Protein AF-A0A9P4QGC5-F1 (afdb_monomer_lite)

Sequence (94 aa):
MANPPLVGLSTFQRSLDAFKASAGLSQAEIADFQMTSLTDLKLQISIIQNDQRKGKKMLYLKRLGPFLDAMEQYGKIVEVYLNVSDIVAFVWVR

Secondary structure (DSSP, 8-state):
-PPPP-HHHHHHHHHHHHHHHHS---HHHHHHHHT--HHHHHHHHHHHHHHHHHTT----GGGGHHHHHHHHHHHHHHHHHHHTHHHHTTTT--

pLDDT: mean 70.52, std 12.84, range [33.59, 86.19]

Structure (mmCIF, N/CA/C/O backbone):
data_AF-A0A9P4QGC5-F1
#
_entry.id   AF-A0A9P4QGC5-F1
#
loop_
_atom_site.group_PDB
_atom_site.id
_atom_site.type_symbol
_atom_site.label_atom_id
_atom_site.label_alt_id
_atom_site.label_comp_id
_atom_site.label_asym_id
_atom_site.label_entity_id
_atom_site.label_seq_id
_atom_site.pdbx_PDB_ins_code
_atom_site.Cartn_x
_atom_site.Cartn_y
_atom_site.Cartn_z
_atom_site.occupancy
_atom_site.B_iso_or_equiv
_atom_site.auth_seq_id
_atom_site.auth_comp_id
_atom_site.auth_asym_id
_atom_site.auth_atom_id
_atom_site.pdbx_PDB_model_num
ATOM 1 N N . MET A 1 1 ? 8.627 11.817 -35.887 1.00 38.44 1 MET A N 1
ATOM 2 C CA . MET A 1 1 ? 7.472 11.085 -35.326 1.00 38.44 1 MET A CA 1
ATOM 3 C C . MET A 1 1 ? 7.440 11.378 -33.835 1.00 38.44 1 MET A C 1
ATOM 5 O O . MET A 1 1 ? 8.403 11.048 -33.158 1.00 38.44 1 MET A O 1
ATOM 9 N N . ALA A 1 2 ? 6.439 12.120 -33.355 1.00 41.66 2 ALA A N 1
ATOM 10 C CA . ALA A 1 2 ? 6.333 12.482 -31.943 1.00 41.66 2 ALA A CA 1
ATOM 11 C C . ALA A 1 2 ? 5.817 11.276 -31.148 1.00 41.66 2 ALA A C 1
ATOM 13 O O . ALA A 1 2 ? 4.797 10.693 -31.512 1.00 41.66 2 ALA A O 1
ATOM 14 N N . ASN A 1 3 ? 6.547 10.894 -30.102 1.00 45.31 3 ASN A N 1
ATOM 15 C CA . ASN A 1 3 ? 6.162 9.818 -29.196 1.00 45.31 3 ASN A CA 1
ATOM 16 C C . ASN A 1 3 ? 4.835 10.213 -28.511 1.00 45.31 3 ASN A C 1
ATOM 18 O O . ASN A 1 3 ? 4.758 11.336 -28.000 1.00 45.31 3 ASN A O 1
ATOM 22 N N . PRO A 1 4 ? 3.779 9.378 -28.525 1.00 50.22 4 PRO A N 1
ATOM 23 C CA . PRO A 1 4 ? 2.523 9.725 -27.874 1.00 50.22 4 PRO A CA 1
ATOM 24 C C . PRO A 1 4 ? 2.760 9.974 -26.375 1.00 50.22 4 PRO A C 1
ATOM 26 O O . PRO A 1 4 ? 3.548 9.255 -25.753 1.00 50.22 4 PRO A O 1
ATOM 29 N N . PRO A 1 5 ? 2.111 10.987 -25.773 1.00 51.12 5 PRO A N 1
ATOM 30 C CA . PRO A 1 5 ? 2.262 11.242 -24.350 1.00 51.12 5 PRO A CA 1
ATOM 31 C C . PRO A 1 5 ? 1.808 10.000 -23.585 1.00 51.12 5 PRO A C 1
ATOM 33 O O . PRO A 1 5 ? 0.753 9.435 -23.866 1.00 51.12 5 PRO A O 1
ATOM 36 N N . LEU A 1 6 ? 2.620 9.563 -22.626 1.00 53.16 6 LEU A N 1
ATOM 37 C CA . LEU A 1 6 ? 2.353 8.411 -21.770 1.00 53.16 6 LEU A CA 1
ATOM 38 C C . LEU A 1 6 ? 1.169 8.732 -20.836 1.00 53.16 6 LEU A C 1
ATOM 40 O O . LEU A 1 6 ? 1.348 9.065 -19.665 1.00 53.16 6 LEU A O 1
ATOM 44 N N . VAL A 1 7 ? -0.058 8.660 -21.362 1.00 53.84 7 VAL A N 1
ATOM 45 C CA . VAL A 1 7 ? -1.314 9.032 -20.679 1.00 53.84 7 VAL A CA 1
ATOM 46 C C . VAL A 1 7 ? -1.481 8.289 -19.339 1.00 53.84 7 VAL A C 1
ATOM 48 O O . VAL A 1 7 ? -2.036 8.842 -18.388 1.00 53.84 7 VAL A O 1
ATOM 51 N N . GLY A 1 8 ? -0.912 7.084 -19.208 1.00 52.72 8 GLY A N 1
ATOM 52 C CA . GLY A 1 8 ? -0.927 6.285 -17.976 1.00 52.72 8 GLY A CA 1
ATOM 53 C C . GLY A 1 8 ? -0.148 6.889 -16.797 1.00 52.72 8 GLY A C 1
ATOM 54 O O . GLY A 1 8 ? -0.658 6.886 -15.678 1.00 52.72 8 GLY A O 1
ATOM 55 N N . LEU A 1 9 ? 1.031 7.483 -17.031 1.00 53.81 9 LEU A N 1
ATOM 56 C CA . LEU A 1 9 ? 1.830 8.125 -15.970 1.00 53.81 9 LEU A CA 1
ATOM 57 C C . LEU A 1 9 ? 1.090 9.321 -15.356 1.00 53.81 9 LEU A C 1
ATOM 59 O O . LEU A 1 9 ? 1.148 9.549 -14.150 1.00 53.81 9 LEU A O 1
ATOM 63 N N . SER A 1 10 ? 0.326 10.044 -16.181 1.00 67.38 10 SER A N 1
ATOM 64 C CA . SER A 1 10 ? -0.410 11.235 -15.748 1.00 67.38 10 SER A CA 1
ATOM 65 C C . SER A 1 10 ? -1.549 10.929 -14.768 1.00 67.38 10 SER A C 1
ATOM 67 O O . SER A 1 10 ? -1.863 11.761 -13.918 1.00 67.38 10 SER A O 1
ATOM 69 N N . THR A 1 11 ? -2.150 9.734 -14.847 1.00 74.81 11 THR A N 1
ATOM 70 C CA . THR A 1 11 ? -3.289 9.361 -13.993 1.00 74.81 11 THR A CA 1
ATOM 71 C C . THR A 1 11 ? -2.813 8.937 -12.608 1.00 74.81 11 THR A C 1
ATOM 73 O O . THR A 1 11 ? -3.339 9.428 -11.614 1.00 74.81 11 THR A O 1
ATOM 76 N N . PHE A 1 12 ? -1.765 8.108 -12.531 1.00 67.81 12 PHE A N 1
ATOM 77 C CA . PHE A 1 12 ? -1.146 7.746 -11.253 1.00 67.81 12 PHE A CA 1
ATOM 78 C C . PHE A 1 12 ? -0.582 8.966 -10.529 1.00 67.81 12 PHE A C 1
ATOM 80 O O . PHE A 1 12 ? -0.836 9.129 -9.338 1.00 67.81 12 PHE A O 1
ATOM 87 N N . GLN A 1 13 ? 0.111 9.853 -11.252 1.00 75.75 13 GLN A N 1
ATOM 88 C CA . GLN A 1 13 ? 0.639 11.086 -10.673 1.00 75.75 13 GLN A CA 1
ATOM 89 C C . GLN A 1 13 ? -0.487 11.964 -10.115 1.00 75.75 13 GLN A C 1
ATOM 91 O O . GLN A 1 13 ? -0.426 12.389 -8.967 1.00 75.75 13 GLN A O 1
ATOM 96 N N . ARG A 1 14 ? -1.575 12.144 -10.873 1.00 76.75 14 ARG A N 1
ATOM 97 C CA . ARG A 1 14 ? -2.744 12.910 -10.422 1.00 76.75 14 ARG A CA 1
ATOM 98 C C . ARG A 1 14 ? -3.410 12.299 -9.188 1.00 76.75 14 ARG A C 1
ATOM 100 O O . ARG A 1 14 ? -3.783 13.032 -8.278 1.00 76.75 14 ARG A O 1
ATOM 107 N N . SER A 1 15 ? -3.568 10.976 -9.143 1.00 75.94 15 SER A N 1
ATOM 108 C CA . SER A 1 15 ? -4.117 10.281 -7.973 1.00 75.94 15 SER A CA 1
ATOM 109 C C . SER A 1 15 ? -3.205 10.401 -6.752 1.00 75.94 15 SER A C 1
ATOM 111 O O . SER A 1 15 ? -3.702 10.594 -5.644 1.00 75.94 15 SER A O 1
ATOM 113 N N . LEU A 1 16 ?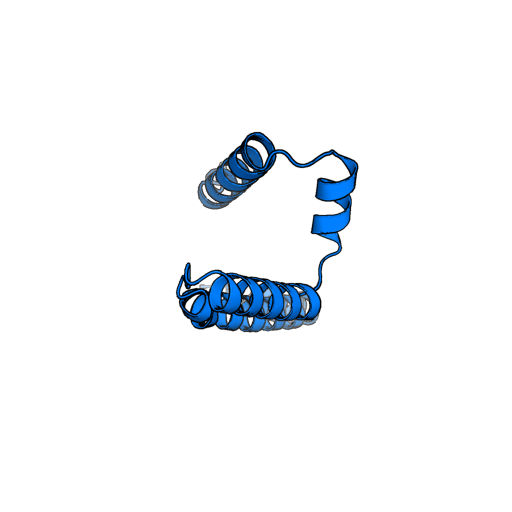 -1.885 10.336 -6.945 1.00 77.12 16 LEU A N 1
ATOM 114 C CA . LEU A 1 16 ? -0.902 10.526 -5.881 1.00 77.12 16 LEU A CA 1
ATOM 115 C C . LEU A 1 16 ? -0.927 11.959 -5.339 1.00 77.12 16 LEU A C 1
ATOM 117 O O . LEU A 1 16 ? -0.904 12.154 -4.127 1.00 77.12 16 LEU A O 1
ATOM 121 N N . ASP A 1 17 ? -1.007 12.954 -6.217 1.00 80.38 17 ASP A N 1
ATOM 122 C CA . ASP A 1 17 ? -1.064 14.361 -5.820 1.00 80.38 17 ASP A CA 1
ATOM 123 C C . ASP A 1 17 ? -2.375 14.671 -5.084 1.00 80.38 17 ASP A C 1
ATOM 125 O O . ASP A 1 17 ? -2.362 15.325 -4.041 1.00 80.38 17 ASP A O 1
ATOM 129 N N . ALA A 1 18 ? -3.499 14.117 -5.550 1.00 79.38 18 ALA A N 1
ATOM 130 C CA . ALA A 1 18 ? -4.782 14.212 -4.856 1.00 79.38 18 ALA A CA 1
ATOM 131 C C . ALA A 1 18 ? -4.750 13.533 -3.476 1.00 79.38 18 ALA A C 1
ATOM 133 O O . ALA A 1 18 ? -5.304 14.068 -2.514 1.00 79.38 18 ALA A O 1
ATOM 134 N N . PHE A 1 19 ? -4.083 12.382 -3.351 1.00 79.06 19 PHE A N 1
ATOM 135 C CA . PHE A 1 19 ? -3.874 11.725 -2.062 1.00 79.06 19 PHE A CA 1
ATOM 136 C C . PHE A 1 19 ? -3.043 12.604 -1.123 1.00 79.06 19 PHE A C 1
ATOM 138 O O . PHE A 1 19 ? -3.499 12.903 -0.024 1.00 7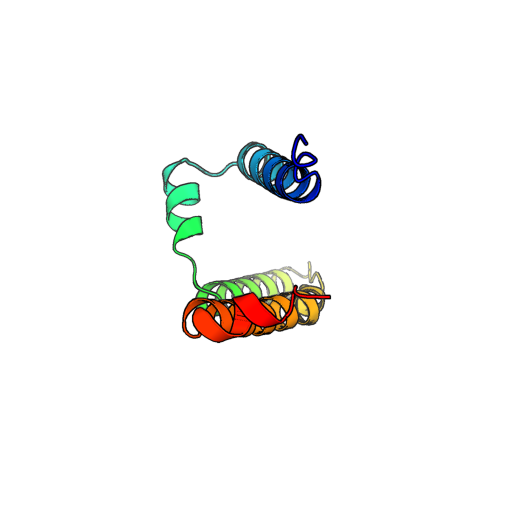9.06 19 PHE A O 1
ATOM 145 N N . LYS A 1 20 ? -1.880 13.099 -1.564 1.00 79.19 20 LYS A N 1
ATOM 146 C CA . LYS A 1 20 ? -1.024 13.982 -0.753 1.00 79.19 20 LYS A CA 1
ATOM 147 C C . LYS A 1 20 ? -1.770 15.230 -0.276 1.00 79.19 20 LYS A C 1
ATOM 149 O O . LYS A 1 20 ? -1.615 15.621 0.874 1.00 79.19 20 LYS A O 1
ATOM 154 N N . ALA A 1 21 ? -2.612 15.813 -1.128 1.00 81.94 21 ALA A N 1
ATOM 155 C CA . ALA A 1 21 ? -3.411 16.988 -0.785 1.00 81.94 21 ALA A CA 1
ATOM 156 C C . ALA A 1 21 ? -4.554 16.699 0.210 1.00 81.94 21 ALA A C 1
ATOM 158 O O . ALA A 1 21 ? -4.940 17.586 0.966 1.00 81.94 21 ALA A O 1
ATOM 159 N N . SER A 1 22 ? -5.111 15.483 0.212 1.00 80.94 22 SER A N 1
ATOM 160 C CA . SER A 1 22 ? -6.286 15.117 1.025 1.00 80.94 22 SER A CA 1
ATOM 161 C C . SER A 1 22 ? -5.962 14.309 2.283 1.00 80.94 22 SER A C 1
ATOM 163 O O . SER A 1 22 ? -6.802 14.214 3.175 1.00 80.94 22 SER A O 1
ATOM 165 N N . ALA A 1 23 ? -4.757 13.745 2.384 1.00 75.81 23 ALA A N 1
ATOM 166 C CA . ALA A 1 23 ? -4.365 12.858 3.476 1.00 75.81 23 ALA A CA 1
ATOM 167 C C . ALA A 1 23 ? -4.119 13.583 4.812 1.00 75.81 23 ALA A C 1
ATOM 169 O O . ALA A 1 23 ? -4.033 12.923 5.844 1.00 75.81 23 ALA A O 1
ATOM 170 N N . GLY A 1 24 ? -4.005 14.919 4.807 1.00 81.31 24 GLY A N 1
ATOM 171 C CA . GLY A 1 24 ? -3.733 15.702 6.019 1.00 81.31 24 GLY A CA 1
ATOM 172 C C . GLY A 1 24 ? -2.347 15.446 6.622 1.00 81.31 24 GLY A C 1
ATOM 173 O O . GLY A 1 24 ? -2.147 15.715 7.801 1.00 81.31 24 GLY A O 1
ATOM 174 N N . LEU A 1 25 ? -1.418 14.909 5.824 1.00 79.75 25 LEU A N 1
ATOM 175 C CA . LEU A 1 25 ? -0.055 14.587 6.238 1.00 79.75 25 LEU A CA 1
ATOM 176 C C . LEU A 1 25 ? 0.842 15.825 6.149 1.00 79.75 25 LEU A C 1
ATOM 178 O O . LEU A 1 25 ? 0.771 16.599 5.192 1.00 79.75 25 LEU A O 1
ATOM 182 N N . SER A 1 26 ? 1.728 15.985 7.124 1.00 85.69 26 SER A N 1
ATOM 183 C CA . SER A 1 26 ? 2.835 16.933 7.063 1.00 85.69 26 SER A CA 1
ATOM 184 C C . SER A 1 26 ? 3.863 16.521 6.006 1.00 85.69 26 SER A C 1
ATOM 186 O O . SER A 1 26 ? 3.948 15.367 5.586 1.00 85.69 26 SER A O 1
ATOM 188 N N . GLN A 1 27 ? 4.711 17.467 5.598 1.00 78.75 27 GLN A N 1
ATOM 189 C CA . GLN A 1 27 ? 5.780 17.182 4.640 1.00 78.75 27 GLN A CA 1
ATOM 190 C C . GLN A 1 27 ? 6.765 16.115 5.153 1.00 78.75 27 GLN A C 1
ATOM 192 O O . GLN A 1 27 ? 7.293 15.345 4.352 1.00 78.75 27 GLN A O 1
ATOM 197 N N . ALA A 1 28 ? 6.987 16.057 6.471 1.00 77.19 28 ALA A N 1
ATOM 198 C CA . ALA A 1 28 ? 7.813 15.034 7.104 1.00 77.19 28 ALA A CA 1
ATOM 199 C C . ALA A 1 28 ? 7.159 13.648 6.996 1.00 77.19 28 ALA A C 1
ATOM 201 O O . ALA A 1 28 ? 7.794 12.714 6.527 1.00 77.19 28 ALA A O 1
ATOM 202 N N . GLU A 1 29 ? 5.863 13.535 7.294 1.00 72.94 29 GLU A N 1
ATOM 203 C CA . GLU A 1 29 ? 5.127 12.268 7.171 1.00 72.94 29 GLU A CA 1
ATOM 204 C C . GLU A 1 29 ? 5.028 11.789 5.716 1.00 72.94 29 GLU A C 1
ATOM 206 O O . GLU A 1 29 ? 5.081 10.590 5.451 1.00 72.94 29 GLU A O 1
ATOM 211 N N . ILE A 1 30 ? 4.933 12.708 4.747 1.00 74.94 30 ILE A N 1
ATOM 212 C CA . ILE A 1 30 ? 5.005 12.367 3.318 1.00 74.94 30 ILE A CA 1
ATOM 213 C C . ILE A 1 30 ? 6.388 11.807 2.960 1.00 74.94 30 ILE A C 1
ATOM 215 O O . ILE A 1 30 ? 6.467 10.870 2.164 1.00 74.94 30 ILE A O 1
ATOM 219 N N . ALA A 1 31 ? 7.465 12.370 3.513 1.00 74.56 31 ALA A N 1
ATOM 220 C CA . ALA A 1 31 ? 8.822 11.872 3.299 1.00 74.56 31 ALA A CA 1
ATOM 221 C C . ALA A 1 31 ? 9.027 10.496 3.953 1.00 74.56 31 ALA A C 1
ATOM 223 O O . ALA A 1 31 ? 9.549 9.588 3.310 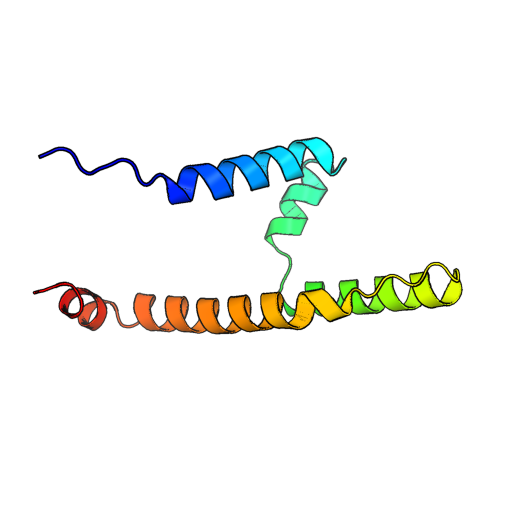1.00 74.56 31 ALA A O 1
ATOM 224 N N . ASP A 1 32 ? 8.526 10.299 5.172 1.00 69.19 32 ASP A N 1
ATOM 225 C CA . ASP A 1 32 ? 8.571 9.009 5.868 1.00 69.19 32 ASP A CA 1
ATOM 226 C C . ASP A 1 32 ? 7.763 7.935 5.122 1.00 69.19 32 ASP A C 1
ATOM 228 O O . ASP A 1 32 ? 8.183 6.780 5.010 1.00 69.19 32 ASP A O 1
ATOM 232 N N . PHE A 1 33 ? 6.634 8.318 4.514 1.00 68.94 33 PHE A N 1
ATOM 233 C CA . PHE A 1 33 ? 5.824 7.416 3.696 1.00 68.94 33 PHE A CA 1
ATOM 234 C C . PHE A 1 33 ? 6.591 6.879 2.477 1.00 68.94 33 PHE A C 1
ATOM 236 O O . PHE A 1 33 ? 6.385 5.734 2.080 1.00 68.94 33 PHE A O 1
ATOM 243 N N . GLN A 1 34 ? 7.516 7.660 1.902 1.00 68.50 34 GLN A N 1
ATOM 244 C CA . GLN A 1 34 ? 8.365 7.197 0.792 1.00 68.50 34 GLN A CA 1
ATOM 245 C C . GLN A 1 34 ? 9.332 6.082 1.208 1.00 68.50 34 GLN A C 1
ATOM 247 O O . GLN A 1 34 ? 9.735 5.290 0.361 1.00 68.50 34 GLN A O 1
ATOM 252 N N . MET A 1 35 ? 9.676 6.005 2.495 1.00 72.31 35 MET A N 1
ATOM 253 C CA . MET A 1 35 ? 10.601 5.011 3.049 1.00 72.31 35 MET A CA 1
ATOM 254 C C . MET A 1 35 ? 9.888 3.772 3.607 1.00 72.31 35 MET A C 1
ATOM 256 O O . MET A 1 35 ? 10.535 2.866 4.128 1.00 72.31 35 MET A O 1
ATOM 260 N N . THR A 1 36 ? 8.558 3.710 3.510 1.00 74.69 36 THR A N 1
ATOM 261 C CA . THR A 1 36 ? 7.768 2.604 4.062 1.00 74.69 36 THR A CA 1
ATOM 262 C C . THR A 1 36 ? 7.958 1.333 3.235 1.00 74.69 36 THR A C 1
ATOM 264 O O . THR A 1 36 ? 7.664 1.305 2.038 1.00 74.69 36 THR A O 1
ATOM 267 N N . SER A 1 37 ? 8.401 0.247 3.875 1.00 75.56 37 SER A N 1
ATOM 268 C CA . SER A 1 37 ? 8.513 -1.053 3.211 1.00 75.56 37 SER A CA 1
ATOM 269 C C . SER A 1 37 ? 7.159 -1.766 3.114 1.00 75.56 37 SER A C 1
ATOM 271 O O . SER A 1 37 ? 6.218 -1.494 3.864 1.00 75.56 37 SER A O 1
ATOM 273 N N . LEU A 1 38 ? 7.052 -2.755 2.220 1.00 72.69 38 LEU A N 1
ATOM 274 C CA . LEU A 1 38 ? 5.863 -3.612 2.142 1.00 72.69 38 LEU A CA 1
ATOM 275 C C . LEU A 1 38 ? 5.591 -4.344 3.470 1.00 72.69 38 LEU A C 1
ATOM 277 O O . LEU A 1 38 ? 4.434 -4.562 3.832 1.00 72.69 38 LEU A O 1
ATOM 281 N N . THR A 1 39 ? 6.646 -4.713 4.198 1.00 75.19 39 THR A N 1
ATOM 282 C CA . THR A 1 39 ? 6.544 -5.347 5.518 1.00 75.19 39 THR A CA 1
ATOM 283 C C . THR A 1 39 ? 5.918 -4.395 6.529 1.00 75.19 39 THR A C 1
ATOM 285 O O . THR A 1 39 ? 4.971 -4.780 7.217 1.00 75.19 39 THR A O 1
ATOM 288 N N . ASP A 1 40 ? 6.378 -3.142 6.559 1.00 71.69 40 ASP A N 1
ATOM 289 C CA . ASP A 1 40 ? 5.828 -2.104 7.434 1.00 71.69 40 ASP A CA 1
ATOM 290 C C . ASP A 1 40 ? 4.361 -1.834 7.095 1.00 71.69 40 ASP A C 1
ATOM 292 O O . ASP A 1 40 ? 3.515 -1.777 7.986 1.00 71.69 40 ASP A O 1
ATOM 296 N N . LEU A 1 41 ? 4.018 -1.782 5.805 1.00 78.62 41 LEU A N 1
ATOM 297 C CA . LEU A 1 41 ? 2.637 -1.622 5.354 1.00 78.62 41 LEU A CA 1
ATOM 298 C C . LEU A 1 41 ? 1.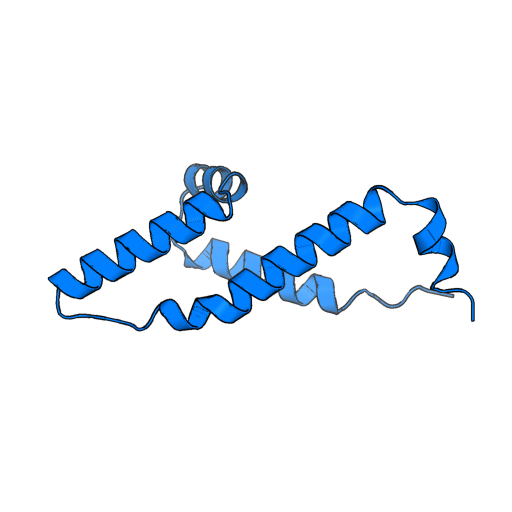739 -2.787 5.805 1.00 78.62 41 LEU A C 1
ATOM 300 O O . LEU A 1 41 ? 0.655 -2.558 6.347 1.00 78.62 41 LEU A O 1
ATOM 304 N N . LYS A 1 42 ? 2.177 -4.041 5.621 1.00 78.94 42 LYS A N 1
ATOM 305 C CA . LYS A 1 42 ? 1.435 -5.237 6.069 1.00 78.94 42 LYS A CA 1
ATOM 306 C C . LYS A 1 42 ? 1.255 -5.234 7.596 1.00 78.94 42 LYS A C 1
ATOM 308 O O . LYS A 1 42 ? 0.166 -5.559 8.081 1.00 78.94 42 LYS A O 1
ATOM 313 N N . LEU A 1 43 ? 2.277 -4.819 8.349 1.00 83.44 43 LEU A N 1
ATOM 314 C CA . LEU A 1 43 ? 2.214 -4.670 9.804 1.00 83.44 43 LEU A CA 1
ATOM 315 C C . LEU A 1 43 ? 1.192 -3.602 10.217 1.00 83.44 43 LEU A C 1
ATOM 317 O O . LEU A 1 43 ? 0.315 -3.887 11.034 1.00 83.44 43 LEU A O 1
ATOM 321 N N . GLN A 1 44 ? 1.243 -2.412 9.616 1.00 82.81 44 GLN A N 1
ATOM 322 C CA . GLN A 1 44 ? 0.309 -1.324 9.918 1.00 82.81 44 GLN A CA 1
ATOM 323 C C . GLN A 1 44 ? -1.139 -1.695 9.583 1.00 82.81 44 GLN A C 1
ATOM 325 O O . GLN A 1 44 ? -2.039 -1.445 10.384 1.00 82.81 44 GLN A O 1
ATOM 330 N N . ILE A 1 45 ? -1.386 -2.389 8.465 1.00 82.94 45 ILE A N 1
ATOM 331 C CA . ILE A 1 45 ? -2.723 -2.916 8.137 1.00 82.94 45 ILE A CA 1
ATOM 332 C C . ILE A 1 45 ? -3.223 -3.866 9.234 1.00 82.94 45 ILE A C 1
ATOM 334 O O . ILE A 1 45 ? -4.392 -3.795 9.622 1.00 82.94 45 ILE A O 1
ATOM 338 N N . SER A 1 46 ? -2.358 -4.739 9.759 1.00 83.94 46 SER A N 1
ATOM 339 C CA . SER A 1 46 ? -2.709 -5.659 10.848 1.00 83.94 46 SER A CA 1
ATOM 340 C C . SER A 1 46 ? -3.059 -4.917 12.142 1.00 83.94 46 SER A C 1
ATOM 342 O O . SER A 1 46 ? -4.066 -5.237 12.783 1.00 83.94 46 SER A O 1
ATOM 344 N N . ILE A 1 47 ? -2.280 -3.887 12.493 1.00 86.19 47 ILE A N 1
ATOM 345 C CA . ILE A 1 47 ? -2.522 -3.025 13.660 1.00 86.19 47 ILE A CA 1
ATOM 346 C C . ILE A 1 47 ? -3.879 -2.328 13.524 1.00 86.19 47 ILE A C 1
ATOM 348 O O . ILE A 1 47 ? -4.744 -2.507 14.384 1.00 86.19 47 ILE A O 1
ATOM 352 N N . ILE A 1 48 ? -4.124 -1.647 12.399 1.00 84.25 48 ILE A N 1
ATOM 353 C CA . ILE A 1 48 ? -5.393 -0.953 12.127 1.00 84.25 48 ILE A CA 1
ATOM 354 C C . ILE A 1 48 ? -6.568 -1.934 12.196 1.00 84.25 48 ILE A C 1
ATOM 356 O O . ILE A 1 48 ? -7.594 -1.648 12.814 1.00 84.25 48 ILE A O 1
ATOM 360 N N . GLN A 1 49 ? -6.430 -3.119 11.598 1.00 81.62 49 GLN A N 1
ATOM 361 C CA . GLN A 1 49 ? -7.473 -4.142 11.621 1.00 81.62 49 GLN A CA 1
ATOM 362 C C . GLN A 1 49 ? -7.776 -4.622 13.048 1.00 81.62 49 GLN A C 1
ATOM 364 O O . GLN A 1 49 ? -8.935 -4.910 13.368 1.00 81.62 49 GLN A O 1
ATOM 369 N N . ASN A 1 50 ? -6.755 -4.716 13.903 1.00 85.00 50 ASN A N 1
ATOM 370 C CA . ASN A 1 50 ? -6.904 -5.090 15.303 1.00 85.00 50 ASN A CA 1
ATOM 371 C C . ASN A 1 50 ? -7.559 -3.978 16.132 1.00 85.00 50 ASN A C 1
ATOM 373 O O . ASN A 1 50 ? -8.425 -4.260 16.958 1.00 85.00 50 ASN A O 1
ATOM 377 N N . ASP A 1 51 ? -7.219 -2.719 15.887 1.00 84.88 51 ASP A N 1
ATOM 378 C CA . ASP A 1 51 ? -7.815 -1.596 16.610 1.00 84.88 51 ASP A CA 1
ATOM 379 C C . ASP A 1 51 ? -9.270 -1.356 16.190 1.00 84.88 51 ASP A C 1
ATOM 381 O O . ASP A 1 51 ? -10.146 -1.174 17.039 1.00 84.88 51 ASP A O 1
ATOM 385 N N . GLN A 1 52 ? -9.587 -1.519 14.903 1.00 81.62 52 GLN A N 1
ATOM 386 C CA . GLN A 1 52 ? -10.972 -1.545 14.423 1.00 81.62 52 GLN A CA 1
ATOM 387 C C . GLN A 1 52 ? -11.784 -2.703 15.028 1.00 81.62 52 GLN A C 1
ATOM 389 O O . GLN A 1 52 ? -12.975 -2.531 15.308 1.00 81.62 52 GLN A O 1
ATOM 394 N N . ARG A 1 53 ? -11.156 -3.870 15.260 1.00 78.69 53 ARG A N 1
ATOM 395 C CA . ARG A 1 53 ? -11.782 -5.014 15.952 1.00 78.69 53 ARG A CA 1
ATOM 396 C C . ARG A 1 53 ? -12.183 -4.632 17.375 1.00 78.69 53 ARG A C 1
ATOM 398 O O . ARG A 1 53 ? -13.323 -4.875 17.762 1.00 78.69 53 ARG A O 1
ATOM 405 N N . LYS A 1 54 ? -11.274 -4.009 18.132 1.00 80.25 54 LYS A N 1
ATOM 406 C CA . LYS A 1 54 ? -11.531 -3.546 19.508 1.00 80.25 54 LYS A CA 1
ATOM 407 C C . LYS A 1 54 ? -12.641 -2.491 19.553 1.00 80.25 54 LYS A C 1
ATOM 409 O O . LYS A 1 54 ? -13.477 -2.521 20.448 1.00 80.25 54 LYS A O 1
ATOM 414 N N . GLY A 1 55 ? -12.692 -1.606 18.557 1.00 77.50 55 GLY A N 1
ATOM 415 C CA . GLY A 1 55 ? -13.686 -0.534 18.456 1.00 77.50 55 GLY A CA 1
ATOM 416 C C . GLY A 1 55 ? -15.057 -0.931 17.892 1.00 77.50 55 GLY A C 1
ATOM 417 O O . GLY A 1 55 ? -15.877 -0.042 17.680 1.00 77.50 55 GLY A O 1
ATOM 418 N N . LYS A 1 56 ? -15.315 -2.218 17.595 1.00 70.38 56 LYS A N 1
ATOM 419 C CA . LYS A 1 56 ? -16.533 -2.712 16.902 1.00 70.38 56 LYS A CA 1
ATOM 420 C C . LYS A 1 56 ? -16.842 -2.001 15.567 1.00 70.38 56 LYS A C 1
ATOM 422 O O . LYS A 1 56 ? -17.973 -2.039 15.092 1.00 70.38 56 LYS A O 1
ATOM 427 N N . LYS A 1 57 ? -15.837 -1.392 14.929 1.00 66.38 57 LYS A N 1
ATOM 428 C CA . LYS A 1 57 ? -15.925 -0.709 13.622 1.00 66.38 57 LYS A CA 1
ATOM 429 C C . LYS A 1 57 ? -15.126 -1.470 12.563 1.00 66.38 57 LYS A C 1
ATOM 431 O O . LYS A 1 57 ? -14.390 -0.874 11.782 1.00 66.38 57 LYS A O 1
ATOM 436 N N . MET A 1 58 ? -15.192 -2.802 12.598 1.00 61.94 58 MET A N 1
ATOM 437 C CA . MET A 1 58 ? -14.363 -3.644 11.740 1.00 61.94 58 MET A CA 1
ATOM 438 C C . MET A 1 58 ? -14.690 -3.394 10.264 1.00 61.94 58 MET A C 1
ATOM 440 O O . MET A 1 58 ? -15.781 -3.717 9.802 1.00 61.94 58 MET A O 1
ATOM 444 N N . LEU A 1 59 ? -13.721 -2.858 9.523 1.00 66.88 59 LEU A N 1
ATOM 445 C CA . LEU A 1 59 ? -13.742 -2.827 8.066 1.00 66.88 59 LEU A CA 1
ATOM 446 C C . LEU A 1 59 ? -12.889 -3.985 7.548 1.00 66.88 59 LEU A C 1
ATOM 448 O O . LEU A 1 59 ? -11.894 -4.363 8.164 1.00 66.88 59 LEU A O 1
ATOM 452 N N . TYR A 1 60 ? -13.278 -4.580 6.423 1.00 73.81 60 TYR A N 1
ATOM 453 C CA . TYR A 1 60 ? -12.553 -5.706 5.834 1.00 73.81 60 TYR A CA 1
ATOM 454 C C . TYR A 1 60 ? -11.319 -5.210 5.059 1.00 73.81 60 TYR A C 1
ATOM 456 O O . TYR A 1 60 ? -11.360 -5.077 3.835 1.00 73.81 60 TYR A O 1
ATOM 464 N N . LEU A 1 61 ? -10.210 -4.924 5.754 1.00 74.06 61 LEU A N 1
ATOM 465 C CA . LEU A 1 61 ? -8.955 -4.485 5.116 1.00 74.06 61 LEU A CA 1
ATOM 466 C C . LEU A 1 61 ? -8.229 -5.619 4.386 1.00 74.06 61 LEU A C 1
ATOM 468 O O . LEU A 1 61 ? -7.432 -5.358 3.489 1.00 74.06 61 LEU A O 1
ATOM 472 N N . LYS A 1 62 ? -8.573 -6.880 4.680 1.00 74.25 62 LYS A N 1
ATOM 473 C CA . LYS A 1 62 ? -8.077 -8.057 3.946 1.00 74.25 62 LYS A CA 1
ATOM 474 C C . LYS A 1 62 ? -8.347 -8.003 2.435 1.00 74.25 62 LYS A C 1
ATOM 476 O O . LYS A 1 62 ? -7.618 -8.640 1.685 1.00 74.25 62 LYS A O 1
ATOM 481 N N . ARG A 1 63 ? -9.318 -7.204 1.966 1.00 79.69 63 ARG A N 1
ATOM 482 C CA . ARG A 1 63 ? -9.550 -6.967 0.525 1.00 79.69 63 ARG A CA 1
ATOM 483 C C . ARG A 1 63 ? -8.356 -6.359 -0.211 1.00 79.69 63 ARG A C 1
ATOM 485 O O . ARG A 1 63 ? -8.313 -6.432 -1.431 1.00 79.69 63 ARG A O 1
ATOM 492 N N . LEU A 1 64 ? -7.422 -5.734 0.509 1.00 79.12 64 LEU A N 1
ATOM 493 C CA . LEU A 1 64 ? -6.200 -5.186 -0.079 1.00 79.12 64 LEU A CA 1
ATOM 494 C C . LEU A 1 64 ? -5.175 -6.277 -0.417 1.00 79.12 64 LEU A C 1
ATOM 496 O O . LEU A 1 64 ? -4.270 -6.009 -1.196 1.00 79.12 64 LEU A O 1
ATOM 500 N N . GLY A 1 65 ? -5.326 -7.496 0.117 1.00 81.31 65 GLY A N 1
ATOM 501 C CA . GLY A 1 65 ? -4.392 -8.609 -0.084 1.00 81.31 65 GLY A CA 1
ATOM 502 C C . GLY A 1 65 ? -4.043 -8.865 -1.554 1.00 81.31 65 GLY A C 1
ATOM 503 O O . GLY A 1 65 ? -2.879 -8.709 -1.907 1.00 81.31 65 GLY A O 1
ATOM 504 N N . PRO A 1 66 ? -5.028 -9.124 -2.439 1.00 84.44 66 PRO A N 1
ATOM 505 C CA . PRO A 1 66 ? -4.755 -9.382 -3.854 1.00 84.44 66 PRO A CA 1
ATOM 506 C C . PRO A 1 66 ? -3.995 -8.251 -4.558 1.00 84.44 66 PRO A C 1
ATOM 508 O O . PRO A 1 66 ? -3.160 -8.508 -5.419 1.00 84.44 66 PRO A O 1
ATOM 511 N N . PHE A 1 67 ? -4.263 -6.996 -4.186 1.00 79.00 67 PHE A N 1
ATOM 512 C CA . PHE A 1 67 ? -3.553 -5.846 -4.741 1.00 79.00 67 PHE A CA 1
ATOM 513 C C . PHE A 1 67 ? -2.102 -5.790 -4.251 1.00 79.00 67 PHE A C 1
ATOM 515 O O . PHE A 1 67 ? -1.192 -5.585 -5.049 1.00 79.00 67 PHE A O 1
ATOM 522 N N . LEU A 1 68 ? -1.874 -6.006 -2.953 1.00 82.12 68 LEU A N 1
ATOM 523 C CA . LEU A 1 68 ? -0.529 -6.017 -2.373 1.00 82.12 68 LEU A CA 1
ATOM 524 C C . LEU A 1 68 ? 0.319 -7.164 -2.930 1.00 82.12 68 LEU A C 1
ATOM 526 O O . LEU A 1 68 ? 1.484 -6.951 -3.254 1.00 82.12 68 LEU A O 1
ATOM 530 N N . ASP A 1 69 ? -0.272 -8.345 -3.095 1.00 82.62 69 ASP A N 1
ATOM 531 C CA . ASP A 1 69 ? 0.408 -9.514 -3.653 1.00 82.62 69 ASP A CA 1
ATOM 532 C C . ASP A 1 69 ? 0.776 -9.291 -5.128 1.00 82.62 69 ASP A C 1
ATOM 534 O O . ASP A 1 69 ? 1.891 -9.605 -5.547 1.00 82.62 69 ASP A O 1
ATOM 538 N N . ALA A 1 70 ? -0.122 -8.680 -5.910 1.00 83.25 70 ALA A N 1
ATOM 539 C CA . ALA A 1 70 ? 0.159 -8.309 -7.295 1.00 83.25 70 ALA A CA 1
ATOM 540 C C . ALA A 1 70 ? 1.284 -7.265 -7.400 1.00 83.25 70 ALA A C 1
ATOM 542 O O . ALA A 1 70 ? 2.178 -7.411 -8.233 1.00 83.25 70 ALA A O 1
ATOM 543 N N . MET A 1 71 ? 1.286 -6.241 -6.539 1.00 78.31 71 MET A N 1
ATOM 544 C CA . MET A 1 71 ? 2.344 -5.222 -6.512 1.00 78.31 71 MET A CA 1
ATOM 545 C C . MET A 1 71 ? 3.697 -5.808 -6.081 1.00 78.31 71 MET A C 1
ATOM 547 O O . MET A 1 71 ? 4.727 -5.432 -6.636 1.00 78.31 71 MET A O 1
ATOM 551 N N . GLU A 1 72 ? 3.708 -6.767 -5.151 1.00 81.06 72 GLU A N 1
ATOM 552 C CA . GLU A 1 72 ? 4.922 -7.486 -4.745 1.00 81.06 72 GLU A CA 1
ATOM 553 C C . GLU A 1 72 ? 5.511 -8.311 -5.902 1.00 81.06 72 GLU A C 1
ATOM 555 O O . GLU A 1 72 ? 6.718 -8.280 -6.14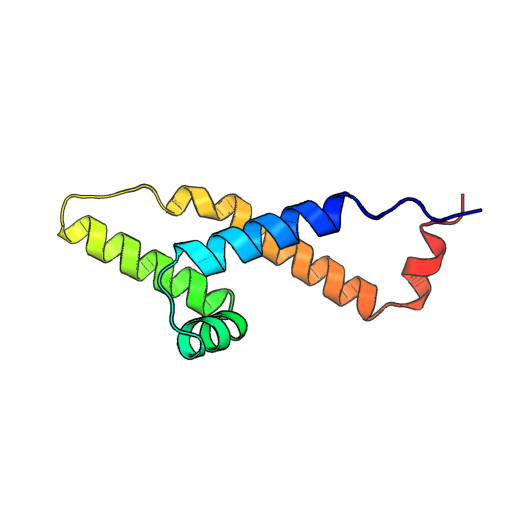9 1.00 81.06 72 GLU A O 1
ATOM 560 N N . GLN A 1 73 ? 4.665 -9.035 -6.639 1.00 80.31 73 GLN A N 1
ATOM 561 C CA . GLN A 1 73 ? 5.090 -9.808 -7.810 1.00 80.31 73 GLN A CA 1
ATOM 562 C C . GLN A 1 73 ? 5.581 -8.900 -8.942 1.00 80.31 73 GLN A C 1
ATOM 564 O O . GLN A 1 73 ? 6.609 -9.183 -9.556 1.00 80.31 73 GLN A O 1
ATOM 569 N N . TYR A 1 74 ? 4.889 -7.787 -9.186 1.00 76.75 74 TYR A N 1
ATOM 570 C CA . TYR A 1 74 ? 5.285 -6.808 -10.194 1.00 76.75 74 TYR A CA 1
ATOM 571 C C . TYR A 1 74 ? 6.627 -6.141 -9.856 1.00 76.75 74 TYR A C 1
ATOM 573 O O . TYR A 1 74 ? 7.460 -5.963 -10.742 1.00 76.75 74 TYR A O 1
ATOM 581 N N . GLY A 1 75 ? 6.885 -5.842 -8.579 1.00 73.19 75 GLY A N 1
ATOM 582 C CA . GLY A 1 75 ? 8.175 -5.318 -8.120 1.00 73.19 75 GLY A CA 1
ATOM 583 C C . GLY A 1 75 ? 9.340 -6.259 -8.438 1.00 73.19 75 GLY A C 1
ATOM 584 O O . GLY A 1 75 ? 10.327 -5.825 -9.025 1.00 73.19 75 GLY A O 1
ATOM 585 N N . LYS A 1 76 ? 9.184 -7.560 -8.156 1.00 77.25 76 LYS A N 1
ATOM 586 C CA . LYS A 1 76 ? 10.186 -8.595 -8.489 1.00 77.25 76 LYS A CA 1
ATOM 587 C C . LYS A 1 76 ? 10.436 -8.690 -9.993 1.00 77.25 76 LYS A C 1
ATOM 589 O O . LYS A 1 76 ? 11.573 -8.821 -10.429 1.00 77.25 76 LYS A O 1
ATOM 594 N N . ILE A 1 77 ? 9.373 -8.603 -10.790 1.00 72.62 77 ILE A N 1
ATOM 595 C CA . ILE A 1 77 ? 9.450 -8.585 -12.254 1.00 72.62 77 ILE A CA 1
ATOM 596 C C . ILE A 1 77 ? 10.285 -7.389 -12.728 1.00 72.62 77 ILE A C 1
ATOM 598 O O . ILE A 1 77 ? 11.230 -7.570 -13.491 1.00 72.62 77 ILE A O 1
ATOM 602 N N . VAL A 1 78 ? 9.976 -6.182 -12.252 1.00 71.56 78 VAL A N 1
ATOM 603 C CA . VAL A 1 78 ? 10.710 -4.961 -12.617 1.00 71.56 78 VAL A CA 1
ATOM 604 C C . VAL A 1 78 ? 12.170 -5.042 -12.174 1.00 71.56 78 VAL A C 1
ATOM 606 O O . VAL A 1 78 ? 13.053 -4.720 -12.959 1.00 71.56 78 VAL A O 1
ATOM 609 N N . GLU A 1 79 ? 12.444 -5.524 -10.964 1.00 70.81 79 GLU A N 1
ATOM 610 C CA . GLU A 1 79 ? 13.804 -5.706 -10.449 1.00 70.81 79 GLU A CA 1
ATOM 611 C C . GLU A 1 79 ? 14.625 -6.673 -11.314 1.00 70.81 79 GLU A C 1
ATOM 613 O O . GLU A 1 79 ? 15.751 -6.357 -11.695 1.00 70.81 79 GLU A O 1
ATOM 618 N N . VAL A 1 80 ? 14.063 -7.825 -11.689 1.00 70.19 80 VAL A N 1
ATOM 619 C CA . VAL A 1 80 ? 14.735 -8.790 -12.573 1.00 70.19 80 VAL A CA 1
ATOM 620 C C . VAL A 1 80 ? 14.972 -8.184 -13.954 1.00 70.19 80 VAL A C 1
ATOM 622 O O . VAL A 1 80 ? 16.079 -8.261 -14.474 1.00 70.19 80 VAL A O 1
ATOM 625 N N . TYR A 1 81 ? 13.972 -7.538 -14.549 1.00 60.25 81 TYR A N 1
ATOM 626 C CA . TYR A 1 81 ? 14.110 -6.981 -15.895 1.00 60.25 81 TYR A CA 1
ATOM 627 C C . TYR A 1 81 ? 15.047 -5.767 -15.959 1.00 60.25 81 TYR A C 1
ATOM 629 O O . TYR A 1 81 ? 15.757 -5.611 -16.949 1.00 60.25 81 TYR A O 1
ATOM 637 N N . LEU A 1 82 ? 15.119 -4.948 -14.908 1.00 60.75 82 LEU A N 1
ATOM 638 C CA . LEU A 1 82 ? 16.094 -3.856 -14.821 1.00 60.75 82 LEU A CA 1
ATOM 639 C C . LEU A 1 82 ? 17.526 -4.373 -14.628 1.00 60.75 82 LEU A C 1
ATOM 641 O O . LEU A 1 82 ? 18.456 -3.807 -15.196 1.00 60.75 82 LEU A O 1
ATOM 645 N N . ASN A 1 83 ? 17.709 -5.460 -13.874 1.00 59.34 83 ASN A N 1
ATOM 646 C CA . ASN A 1 83 ? 19.023 -6.077 -13.678 1.00 59.34 83 ASN A CA 1
ATOM 647 C C . ASN A 1 83 ? 19.491 -6.906 -14.891 1.00 59.34 83 ASN A C 1
ATOM 649 O O . ASN A 1 83 ? 20.691 -7.057 -15.100 1.00 59.34 83 ASN A O 1
ATOM 653 N N . VAL A 1 84 ? 18.571 -7.416 -15.718 1.00 59.41 84 VAL A N 1
ATOM 654 C CA . VAL A 1 84 ? 18.860 -8.224 -16.923 1.00 59.41 84 VAL A CA 1
ATOM 655 C C . VAL A 1 84 ? 18.679 -7.383 -18.203 1.00 59.41 84 VAL A C 1
ATOM 657 O O . VAL A 1 84 ? 18.133 -7.846 -19.205 1.00 59.41 84 VAL A O 1
ATOM 660 N N . SER A 1 85 ? 19.136 -6.124 -18.150 1.00 54.16 85 SER A N 1
ATOM 661 C CA . SER A 1 85 ? 18.969 -5.051 -19.154 1.00 54.16 85 SER A CA 1
ATOM 662 C C . SER A 1 85 ? 19.052 -5.501 -20.623 1.00 54.16 85 SER A C 1
ATOM 664 O O . SER A 1 85 ? 18.270 -5.038 -21.454 1.00 54.16 85 SER A O 1
ATOM 666 N N . ASP A 1 86 ? 19.938 -6.441 -20.956 1.00 52.41 86 ASP A N 1
ATOM 667 C CA . ASP A 1 86 ? 20.151 -6.866 -22.343 1.00 52.41 86 ASP A CA 1
ATOM 668 C C . ASP A 1 86 ? 19.000 -7.709 -22.921 1.00 52.41 86 ASP A C 1
ATOM 670 O O . ASP A 1 86 ? 18.768 -7.667 -24.126 1.00 52.41 86 ASP A O 1
ATOM 674 N N . ILE A 1 87 ? 18.231 -8.441 -22.102 1.00 52.94 87 ILE A N 1
ATOM 675 C CA . ILE A 1 87 ? 17.149 -9.325 -22.590 1.00 52.94 87 ILE A CA 1
ATOM 676 C C . ILE A 1 87 ? 15.855 -8.542 -22.860 1.00 52.94 87 ILE A C 1
ATOM 678 O O . ILE A 1 87 ? 15.110 -8.870 -23.787 1.00 52.94 87 ILE A O 1
ATOM 682 N N . VAL A 1 88 ? 15.590 -7.471 -22.103 1.00 49.28 88 VAL A N 1
ATOM 683 C CA . VAL A 1 88 ? 14.367 -6.653 -22.252 1.00 49.28 88 VAL A CA 1
ATOM 684 C C . VAL A 1 88 ? 14.316 -5.956 -23.612 1.00 49.28 88 VAL A C 1
ATOM 686 O O . VAL A 1 88 ? 13.237 -5.824 -24.195 1.00 49.28 88 VAL A O 1
ATOM 689 N N . ALA A 1 89 ? 15.478 -5.577 -24.154 1.00 47.44 89 ALA A N 1
ATOM 690 C CA . ALA A 1 89 ? 15.600 -4.943 -25.465 1.00 47.44 89 ALA A CA 1
ATOM 691 C C . ALA A 1 89 ? 15.117 -5.833 -26.630 1.00 47.44 89 ALA A C 1
ATOM 693 O O . ALA A 1 89 ? 14.745 -5.311 -27.679 1.00 47.44 89 ALA A O 1
ATOM 694 N N . PHE A 1 90 ? 15.053 -7.159 -26.450 1.00 46.62 90 PHE A N 1
ATOM 695 C CA . PHE A 1 90 ? 14.640 -8.098 -27.502 1.00 46.62 90 PHE A CA 1
ATOM 696 C C . PHE A 1 90 ? 13.146 -8.447 -27.493 1.00 46.62 90 PHE A C 1
ATOM 698 O O . PHE A 1 90 ? 12.648 -8.979 -28.481 1.00 46.62 90 PHE A O 1
ATOM 705 N N . VAL A 1 91 ? 12.399 -8.123 -26.431 1.00 55.84 91 VAL A N 1
ATOM 706 C CA . VAL A 1 91 ? 10.961 -8.459 -26.333 1.00 55.84 91 VAL A CA 1
ATOM 707 C C . VAL A 1 91 ? 10.085 -7.542 -27.206 1.00 55.84 91 VAL A C 1
ATOM 709 O O . VAL A 1 91 ? 8.953 -7.891 -27.531 1.00 55.84 91 VAL A O 1
ATOM 712 N N . TRP A 1 92 ? 10.617 -6.394 -27.640 1.00 53.16 92 TRP A N 1
ATOM 713 C CA . TRP A 1 92 ? 9.885 -5.387 -28.420 1.00 53.16 92 TRP A CA 1
ATOM 714 C C . TRP A 1 92 ? 10.235 -5.359 -29.915 1.00 53.16 92 TRP A C 1
ATOM 716 O O . TRP A 1 92 ? 9.661 -4.557 -30.649 1.00 53.16 92 TRP A O 1
ATOM 726 N N . VAL A 1 93 ? 11.133 -6.232 -30.391 1.00 33.59 93 VAL A N 1
ATOM 727 C CA . VAL A 1 93 ? 11.372 -6.399 -31.832 1.00 33.59 93 VAL A CA 1
ATOM 728 C C . VAL A 1 93 ? 10.326 -7.362 -32.379 1.00 33.59 93 VAL A C 1
ATOM 730 O O . VAL A 1 93 ? 10.449 -8.582 -32.261 1.00 33.59 93 VAL A O 1
ATOM 733 N N . ARG A 1 94 ? 9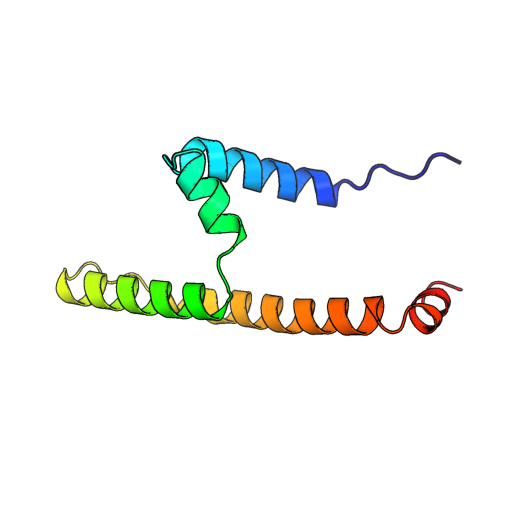.288 -6.794 -32.983 1.00 35.31 94 ARG A N 1
ATOM 734 C CA . ARG A 1 94 ? 8.460 -7.487 -33.960 1.00 35.31 94 ARG A CA 1
ATOM 735 C C . ARG A 1 94 ? 8.397 -6.669 -35.236 1.00 35.31 94 ARG A C 1
ATOM 737 O O . ARG A 1 94 ? 8.312 -5.427 -35.117 1.00 35.31 94 ARG A O 1
#

Organism: NCBI:txid682080

Foldseek 3Di:
DDDPPPVVVVVVVVVVVVCVVPVPDDPVVVVVVVVQDLVNVVVVLVVVQVVCVVVVNHDPSVVCVVVSVVVVVVVVVCVVCVVVVVVVVPVPDD

Radius of gyration: 18.43 Å; chains: 1; bounding box: 37×27×55 Å